Protein AF-A0A2P4P8E8-F1 (afdb_monomer_lite)

Organism: Rhizophagus irregularis (strain DAOM 181602 / DAOM 197198 / MUCL 43194) (NCBI:txid747089)

pLDDT: mean 80.58, std 9.63, range [59.69, 96.56]

Sequence (122 aa):
MPALITAIRADSISRYVGLAGIAWVDIFISCKVFFNLTYLYLIKMIGEYTCEYLHNTGKPCGRPCVRPEGCRIHWKTKSRFPCAVCGKPTGSSSGRCQSHIGSYYQNRYENRLRQRIRAIYD

Radius of gyration: 36.14 Å; chains: 1; bounding box: 77×20×108 Å

Structure (mmCIF, N/CA/C/O backbone):
data_AF-A0A2P4P8E8-F1
#
_entry.id   AF-A0A2P4P8E8-F1
#
loop_
_atom_site.group_PDB
_atom_site.id
_atom_site.type_symbol
_atom_site.label_atom_id
_atom_site.label_alt_id
_atom_site.label_comp_id
_atom_site.label_asym_id
_atom_site.label_entity_id
_atom_site.label_seq_id
_atom_site.pdbx_PDB_ins_code
_atom_site.Cartn_x
_atom_site.Cartn_y
_atom_site.Cartn_z
_atom_site.occupancy
_atom_site.B_iso_or_equiv
_atom_site.auth_seq_id
_atom_site.auth_comp_id
_atom_site.auth_asym_id
_atom_site.auth_atom_id
_atom_site.pdbx_PDB_model_num
ATOM 1 N N . MET A 1 1 ? -57.726 11.539 61.131 1.00 59.69 1 MET A N 1
ATOM 2 C CA . MET A 1 1 ? -56.531 12.338 60.774 1.00 59.69 1 MET A CA 1
ATOM 3 C C . MET A 1 1 ? -55.235 11.527 60.608 1.00 59.69 1 MET A C 1
ATOM 5 O O . MET A 1 1 ? -54.575 11.769 59.607 1.00 59.69 1 MET A O 1
ATOM 9 N N . PRO A 1 2 ? -54.854 10.547 61.462 1.00 68.50 2 PRO A N 1
ATOM 10 C CA . PRO A 1 2 ? -53.554 9.864 61.316 1.00 68.50 2 PRO A CA 1
ATOM 11 C C . PRO A 1 2 ? -53.470 8.902 60.114 1.00 68.50 2 PRO A C 1
ATOM 13 O O . PRO A 1 2 ? -52.441 8.855 59.450 1.00 68.50 2 PRO A O 1
ATOM 16 N N . ALA A 1 3 ? -54.564 8.206 59.777 1.00 69.50 3 ALA A N 1
ATOM 17 C CA . ALA A 1 3 ? -54.602 7.238 58.673 1.00 69.50 3 ALA A CA 1
ATOM 18 C C . ALA A 1 3 ? -54.442 7.864 57.270 1.00 69.50 3 ALA A C 1
ATOM 20 O O . ALA A 1 3 ? -53.934 7.227 56.353 1.00 69.50 3 ALA A O 1
ATOM 21 N N . LEU A 1 4 ? -54.856 9.126 57.097 1.00 68.94 4 LEU A N 1
ATOM 22 C CA . LEU A 1 4 ? -54.744 9.832 55.816 1.00 68.94 4 LEU A CA 1
ATOM 23 C C . LEU A 1 4 ? -53.286 10.235 55.535 1.00 68.94 4 LEU A C 1
ATOM 25 O O . LEU A 1 4 ? -5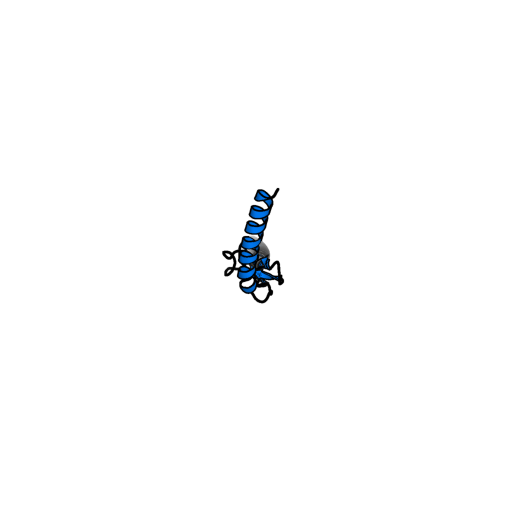2.801 10.117 54.415 1.00 68.94 4 LEU A O 1
ATOM 29 N N . ILE A 1 5 ? -52.565 10.662 56.576 1.00 65.31 5 ILE A N 1
ATOM 30 C CA . ILE A 1 5 ? -51.160 11.084 56.490 1.00 65.31 5 ILE A CA 1
ATOM 31 C C . ILE A 1 5 ? -50.247 9.879 56.230 1.00 65.31 5 ILE A C 1
ATOM 33 O O . ILE A 1 5 ? -49.314 9.977 55.432 1.00 65.31 5 ILE A O 1
ATOM 37 N N . THR A 1 6 ? -50.518 8.727 56.853 1.00 70.38 6 THR A N 1
ATOM 38 C CA . THR A 1 6 ? -49.765 7.489 56.594 1.00 70.38 6 THR A CA 1
ATOM 39 C C . THR A 1 6 ? -49.984 6.965 55.177 1.00 70.38 6 THR A C 1
ATOM 41 O O . THR A 1 6 ? -49.016 6.548 54.545 1.00 70.38 6 THR A O 1
ATOM 44 N N . ALA A 1 7 ? -51.207 7.055 54.643 1.00 66.69 7 ALA A N 1
ATOM 45 C CA . ALA A 1 7 ? -51.502 6.678 53.261 1.00 66.69 7 ALA A CA 1
ATOM 46 C C . ALA A 1 7 ? -50.779 7.580 52.241 1.00 66.69 7 ALA A C 1
ATOM 48 O O . ALA A 1 7 ? -50.127 7.072 51.333 1.00 66.69 7 ALA A O 1
ATOM 49 N N . ILE A 1 8 ? -50.793 8.906 52.436 1.00 66.00 8 ILE A N 1
ATOM 50 C CA . ILE A 1 8 ? -50.063 9.860 51.574 1.00 66.00 8 ILE A CA 1
ATOM 51 C C . ILE A 1 8 ? -48.545 9.611 51.632 1.00 66.00 8 ILE A C 1
ATOM 53 O O . ILE A 1 8 ? -47.856 9.687 50.612 1.00 66.00 8 ILE A O 1
ATOM 57 N N . ARG A 1 9 ? -48.006 9.275 52.813 1.00 66.19 9 ARG A N 1
ATOM 58 C CA . ARG A 1 9 ? -46.580 8.960 52.990 1.00 66.19 9 ARG A CA 1
ATOM 59 C C . ARG A 1 9 ? -46.187 7.650 52.301 1.00 66.19 9 ARG A C 1
ATOM 61 O O . ARG A 1 9 ? -45.123 7.601 51.692 1.00 66.19 9 ARG A O 1
ATOM 68 N N . ALA A 1 10 ? -47.032 6.622 52.358 1.00 64.50 10 ALA A N 1
ATOM 69 C CA . ALA A 1 10 ? -46.804 5.355 51.662 1.00 64.50 10 ALA A CA 1
ATOM 70 C C . ALA A 1 10 ? -46.851 5.517 50.130 1.00 64.50 10 ALA A C 1
ATOM 72 O O . ALA A 1 10 ? -45.982 4.988 49.437 1.00 64.50 10 ALA A O 1
ATOM 73 N N . ASP A 1 11 ? -47.797 6.309 49.613 1.00 65.50 11 ASP A N 1
ATOM 74 C CA . ASP A 1 11 ? -47.934 6.579 48.174 1.00 65.50 11 ASP A CA 1
ATOM 75 C C . ASP A 1 11 ? -46.754 7.414 47.637 1.00 65.50 11 ASP A C 1
ATOM 77 O O . ASP A 1 11 ? -46.200 7.132 46.575 1.00 65.50 11 ASP A O 1
ATOM 81 N N . SER A 1 12 ? -46.289 8.391 48.425 1.00 60.97 12 SER A N 1
ATOM 82 C CA . SER A 1 12 ? -45.075 9.173 48.150 1.00 60.97 12 SER A CA 1
ATOM 83 C C . SER A 1 12 ? -43.816 8.297 48.078 1.00 60.97 12 SER A C 1
ATOM 85 O O . SER A 1 12 ? -43.057 8.395 47.113 1.00 60.97 12 SER A O 1
ATOM 87 N N . ILE A 1 13 ? -43.618 7.388 49.040 1.00 65.00 13 ILE A N 1
ATOM 88 C CA . ILE A 1 13 ? -42.475 6.460 49.058 1.00 65.00 13 ILE A CA 1
ATOM 89 C C . ILE A 1 13 ? -42.538 5.497 47.868 1.00 65.00 13 ILE A C 1
ATOM 91 O O . ILE A 1 13 ? -41.524 5.289 47.205 1.00 65.00 13 ILE A O 1
ATOM 95 N N . SER A 1 14 ? -43.716 4.951 47.555 1.00 63.59 14 SER A N 1
ATOM 96 C CA . SER A 1 14 ? -43.905 4.057 46.406 1.00 63.59 14 SER A CA 1
ATOM 97 C C . SER A 1 14 ? -43.544 4.745 45.084 1.00 63.59 14 SER A C 1
ATOM 99 O O . SER A 1 14 ? -42.775 4.199 44.289 1.00 63.59 14 SER A O 1
ATOM 101 N N . ARG A 1 15 ? -43.997 5.991 44.887 1.00 61.31 15 ARG A N 1
ATOM 102 C CA . ARG A 1 15 ? -43.632 6.804 43.714 1.00 61.31 15 ARG A CA 1
ATOM 103 C C . ARG A 1 15 ? -42.137 7.122 43.668 1.00 61.31 15 ARG A C 1
ATOM 105 O O . ARG A 1 15 ? -41.547 7.045 42.595 1.00 61.31 15 ARG A O 1
ATOM 112 N N . TYR A 1 16 ? -41.510 7.433 44.804 1.00 65.19 16 TYR A N 1
ATOM 113 C CA . TYR A 1 16 ? -40.071 7.721 44.875 1.00 65.19 16 TYR A CA 1
ATOM 114 C C . TYR A 1 16 ? -39.217 6.491 44.532 1.00 65.19 16 TYR A C 1
ATOM 116 O O . TYR A 1 16 ? -38.243 6.599 43.790 1.00 65.19 16 TYR A O 1
ATOM 124 N N . VAL A 1 17 ? -39.609 5.312 45.026 1.00 62.41 17 VAL A N 1
ATOM 125 C CA . VAL A 1 17 ? -38.951 4.031 44.723 1.00 62.41 17 VAL A CA 1
ATOM 126 C C . VAL A 1 17 ? -39.138 3.654 43.249 1.00 62.41 17 VAL A C 1
ATOM 128 O O . VAL A 1 17 ? -38.181 3.219 42.610 1.00 62.41 17 VAL A O 1
ATOM 131 N N . GLY A 1 18 ? -40.325 3.883 42.678 1.00 69.81 18 GLY A N 1
ATOM 132 C CA . GLY A 1 18 ? -40.586 3.672 41.251 1.00 69.81 18 GLY A CA 1
ATOM 133 C C . GLY A 1 18 ? -39.758 4.590 40.344 1.00 69.81 18 GLY A C 1
ATOM 134 O O . GLY A 1 18 ? -39.124 4.115 39.405 1.00 69.81 18 GLY A O 1
ATOM 135 N N . LEU A 1 19 ? -39.700 5.889 40.656 1.00 68.06 19 LEU A N 1
ATOM 136 C CA . LEU A 1 19 ? -38.903 6.871 39.908 1.00 68.06 19 LEU A CA 1
ATOM 137 C C . LEU A 1 19 ? -37.398 6.601 40.015 1.00 68.06 19 LEU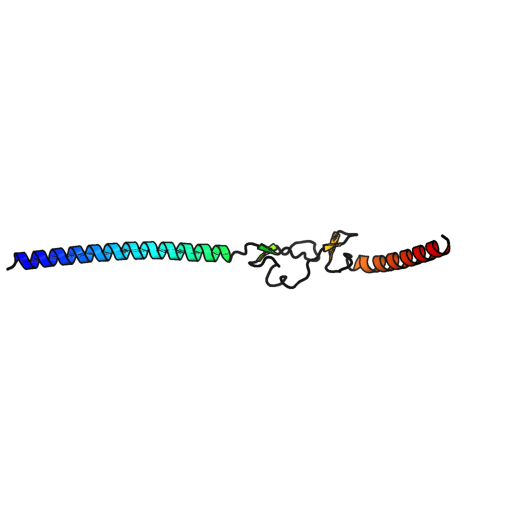 A C 1
ATOM 139 O O . LEU A 1 19 ? -36.689 6.691 39.014 1.00 68.06 19 LEU A O 1
ATOM 143 N N . ALA A 1 20 ? -36.914 6.222 41.201 1.00 71.06 20 ALA A N 1
ATOM 144 C CA . ALA A 1 20 ? -35.531 5.797 41.381 1.00 71.06 20 ALA A CA 1
ATOM 145 C C . ALA A 1 20 ? -35.230 4.545 40.542 1.00 71.06 20 ALA A C 1
ATOM 147 O O . ALA A 1 20 ? -34.225 4.518 39.840 1.00 71.06 20 ALA A O 1
ATOM 148 N N . GLY A 1 21 ? -36.114 3.542 40.547 1.00 72.56 21 GLY A N 1
ATOM 149 C CA . GLY A 1 21 ? -35.966 2.334 39.731 1.00 72.56 21 GLY A CA 1
ATOM 150 C C . GLY A 1 21 ? -35.872 2.623 38.229 1.00 72.56 21 GLY A C 1
ATOM 151 O O . GLY A 1 21 ? -34.975 2.105 37.570 1.00 72.56 21 GLY A O 1
ATOM 152 N N . ILE A 1 22 ? -36.738 3.493 37.699 1.00 76.25 22 ILE A N 1
ATOM 153 C CA . ILE A 1 22 ? -36.705 3.919 36.287 1.00 76.25 22 ILE A CA 1
ATOM 154 C C . ILE A 1 22 ? -35.378 4.620 35.970 1.00 76.25 22 ILE A C 1
ATOM 156 O O . ILE A 1 22 ? -34.686 4.222 35.036 1.00 76.25 22 ILE A O 1
ATOM 160 N N . ALA A 1 23 ? -34.957 5.570 36.812 1.00 77.06 23 ALA A N 1
ATOM 161 C CA . ALA A 1 23 ? -33.684 6.265 36.637 1.00 77.06 23 ALA A CA 1
ATOM 162 C C . ALA A 1 23 ? -32.478 5.304 36.651 1.00 77.06 23 ALA A C 1
ATOM 164 O O . ALA A 1 23 ? -31.547 5.470 35.866 1.00 77.06 23 ALA A O 1
ATOM 165 N N . TRP A 1 24 ? -32.494 4.269 37.497 1.00 75.88 24 TRP A N 1
ATOM 166 C CA . TRP A 1 24 ? -31.454 3.233 37.522 1.00 75.88 24 TRP A CA 1
ATOM 167 C C . TRP A 1 24 ? -31.396 2.420 36.222 1.00 75.88 24 TRP A C 1
ATOM 169 O O . TRP A 1 24 ? -30.304 2.143 35.718 1.00 75.88 24 TRP A O 1
ATOM 179 N N . VAL A 1 25 ? -32.551 2.057 35.658 1.00 76.38 25 VAL A N 1
ATOM 180 C CA . VAL A 1 25 ? -32.635 1.336 34.377 1.00 76.38 25 VAL A CA 1
ATOM 181 C C . VAL A 1 25 ? -32.168 2.227 33.222 1.00 76.38 25 VAL A C 1
ATOM 183 O O . VAL A 1 25 ? -31.374 1.778 32.392 1.00 76.38 25 VAL A O 1
ATOM 186 N N . ASP A 1 26 ? -32.561 3.499 33.210 1.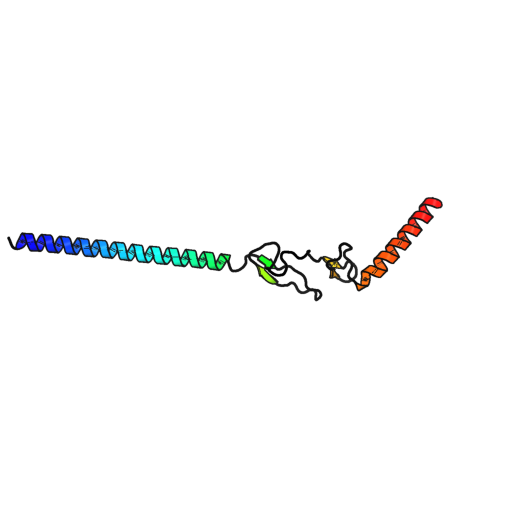00 76.31 26 ASP A N 1
ATOM 187 C CA . ASP A 1 26 ? -32.144 4.472 32.195 1.00 76.31 26 ASP A CA 1
ATOM 188 C C . ASP A 1 26 ? -30.634 4.740 32.232 1.00 76.31 26 ASP A C 1
ATOM 190 O O . ASP A 1 26 ? -29.983 4.786 31.183 1.00 76.31 26 ASP A O 1
ATOM 194 N N . ILE A 1 27 ? -30.042 4.852 33.428 1.00 81.12 27 ILE A N 1
ATOM 195 C CA . ILE A 1 27 ? -28.587 4.972 33.607 1.00 81.12 27 ILE A CA 1
ATOM 196 C C . ILE A 1 27 ? -27.884 3.726 33.059 1.00 81.12 27 ILE A C 1
ATOM 198 O O . ILE A 1 27 ? -26.891 3.845 32.339 1.00 81.12 27 ILE A O 1
ATOM 202 N N . PHE A 1 28 ? -28.401 2.531 33.354 1.00 80.00 28 PHE A N 1
ATOM 203 C CA . PHE A 1 28 ? -27.815 1.278 32.879 1.00 80.00 28 PHE A CA 1
ATOM 204 C C . PHE A 1 28 ? -27.861 1.158 31.348 1.00 80.00 28 PHE A C 1
ATOM 206 O O . PHE A 1 28 ? -26.854 0.806 30.722 1.00 80.00 28 PHE A O 1
ATOM 213 N N . ILE A 1 29 ? -28.997 1.501 30.734 1.00 81.81 29 ILE A N 1
ATOM 214 C CA . ILE A 1 29 ? -29.162 1.530 29.274 1.00 81.81 29 ILE A CA 1
ATOM 215 C C . ILE A 1 29 ? -28.213 2.562 28.658 1.00 81.81 29 ILE A C 1
ATOM 217 O O . ILE A 1 29 ? -27.476 2.235 27.726 1.00 81.81 29 ILE A O 1
ATOM 221 N N . SER A 1 30 ? -28.165 3.772 29.216 1.00 78.12 30 SER A N 1
ATOM 222 C CA . SER A 1 30 ? -27.296 4.853 28.740 1.00 78.12 30 SER A CA 1
ATOM 223 C C . SER A 1 30 ? -25.818 4.462 28.792 1.00 78.12 30 SER A C 1
ATOM 225 O O . SER A 1 30 ? -25.093 4.653 27.815 1.00 78.12 30 SER A O 1
ATOM 227 N N . CYS A 1 31 ? -25.376 3.829 29.883 1.00 82.44 31 CYS A N 1
ATOM 228 C CA . CYS A 1 31 ? -24.021 3.294 30.007 1.00 82.44 31 CYS A CA 1
ATOM 229 C C . CYS A 1 31 ? -23.733 2.237 28.936 1.00 82.44 31 CYS A C 1
ATOM 231 O O . CYS A 1 31 ? -22.712 2.320 28.254 1.00 82.44 31 CYS A O 1
ATOM 233 N N . LYS A 1 32 ? -24.634 1.266 28.730 1.00 82.44 32 LYS A N 1
ATOM 234 C CA . LYS A 1 32 ? -24.443 0.237 27.695 1.00 82.44 32 LYS A CA 1
ATOM 235 C C . LYS A 1 32 ? -24.368 0.827 26.289 1.00 82.44 32 LYS A C 1
ATOM 237 O O . LYS A 1 32 ? -23.564 0.359 25.481 1.00 82.44 32 LYS A O 1
ATOM 242 N N . VAL A 1 33 ? -25.187 1.830 25.988 1.00 80.94 33 VAL A N 1
ATOM 243 C CA . VAL A 1 33 ? -25.170 2.526 24.695 1.00 80.94 33 VAL A CA 1
ATOM 244 C C . VAL A 1 33 ? -23.854 3.283 24.517 1.00 80.94 33 VAL A C 1
ATOM 246 O O . VAL A 1 33 ? -23.211 3.137 23.480 1.00 80.94 33 VAL A O 1
ATOM 249 N N . PHE A 1 34 ? -23.394 4.008 25.540 1.00 80.38 34 PHE A N 1
ATOM 250 C CA . PHE A 1 34 ? -22.129 4.745 25.500 1.00 80.38 34 PHE A CA 1
ATOM 251 C C . PHE A 1 34 ? -20.909 3.822 25.351 1.00 80.38 34 PHE A C 1
ATOM 253 O O . PHE A 1 34 ? -20.039 4.077 24.517 1.00 80.38 34 PHE A O 1
ATOM 260 N N . PHE A 1 35 ? -20.860 2.713 26.094 1.00 78.50 35 PHE A N 1
ATOM 261 C CA . PHE A 1 35 ? -19.815 1.694 25.947 1.00 78.50 35 PHE A CA 1
ATOM 262 C C . PHE A 1 35 ? -19.816 1.061 24.549 1.00 78.50 35 PHE A C 1
ATOM 264 O O . PHE A 1 35 ? -18.753 0.892 23.962 1.00 78.50 35 PHE A O 1
ATOM 271 N N . ASN A 1 36 ? -20.982 0.764 23.969 1.00 77.88 36 ASN A N 1
ATOM 272 C CA . ASN A 1 36 ? -21.046 0.233 22.602 1.00 77.88 36 ASN A CA 1
ATOM 273 C C . ASN A 1 36 ? -20.615 1.266 21.553 1.00 77.88 36 ASN A C 1
ATOM 275 O O . ASN A 1 36 ? -19.869 0.926 20.640 1.00 77.88 36 ASN A O 1
ATOM 279 N N . LEU A 1 37 ? -21.034 2.527 21.686 1.00 79.38 37 LEU A N 1
ATOM 280 C CA . LEU A 1 37 ? -20.629 3.611 20.783 1.00 79.38 37 LEU A CA 1
ATOM 281 C C . LEU A 1 37 ? -19.123 3.866 20.840 1.00 79.38 37 LEU A C 1
ATOM 283 O O . LEU A 1 37 ? -18.477 3.970 19.799 1.00 79.38 37 LEU A O 1
ATOM 287 N N . THR A 1 38 ? -18.552 3.928 22.042 1.00 78.56 38 THR A N 1
ATOM 288 C CA . THR A 1 38 ? -17.102 4.089 22.224 1.00 78.56 38 THR A CA 1
ATOM 289 C C . THR A 1 38 ? -16.334 2.880 21.701 1.00 78.56 38 THR A C 1
ATOM 291 O O . THR A 1 38 ? -15.329 3.059 21.018 1.00 78.56 38 THR A O 1
ATOM 294 N N . TYR A 1 39 ? -16.827 1.661 21.922 1.00 76.69 39 TYR A N 1
ATOM 295 C CA . TYR A 1 39 ? -16.226 0.437 21.390 1.00 76.69 39 TYR A CA 1
ATOM 296 C C . TYR A 1 39 ? -16.262 0.382 19.854 1.00 76.69 39 TYR A C 1
ATOM 298 O O . TYR A 1 39 ? -15.240 0.114 19.223 1.00 76.69 39 TYR A O 1
ATOM 306 N N . LEU A 1 40 ? -17.393 0.729 19.234 1.00 73.25 40 LEU A N 1
ATOM 307 C CA . LEU A 1 40 ? -17.517 0.846 17.776 1.00 73.25 40 LEU A CA 1
ATOM 308 C C . LEU A 1 40 ? -16.598 1.936 17.207 1.00 73.25 40 LEU A C 1
ATOM 310 O O . LEU A 1 40 ? -15.980 1.745 16.160 1.00 73.25 40 LEU A O 1
ATOM 314 N N . TYR A 1 41 ? -16.466 3.065 17.904 1.00 71.50 41 TYR A N 1
ATOM 315 C CA . TYR A 1 41 ? -15.566 4.143 17.498 1.00 71.50 41 TYR A CA 1
ATOM 316 C C . TYR A 1 41 ? -14.090 3.736 17.607 1.00 71.50 41 TYR A C 1
ATOM 318 O O . TYR A 1 41 ? -13.297 4.047 16.719 1.00 71.50 41 TYR A O 1
ATOM 326 N N . LEU A 1 42 ? -13.721 2.991 18.653 1.00 69.19 42 LEU A N 1
ATOM 327 C CA . LEU A 1 42 ? -12.383 2.420 18.804 1.00 69.19 42 LEU A CA 1
ATOM 328 C C . LEU A 1 42 ? -12.077 1.406 17.698 1.00 69.19 42 LEU A C 1
ATOM 330 O O . LEU A 1 42 ? -10.999 1.484 17.117 1.00 69.19 42 LEU A O 1
ATOM 334 N N . ILE A 1 43 ? -13.019 0.525 17.341 1.00 67.12 43 ILE A N 1
ATOM 335 C CA . ILE A 1 43 ? -12.851 -0.417 16.221 1.00 67.12 43 ILE A CA 1
ATOM 336 C C . ILE A 1 43 ? -12.635 0.328 14.902 1.00 67.12 43 ILE A C 1
ATOM 338 O O . ILE A 1 43 ? -11.726 -0.014 14.156 1.00 67.12 43 ILE A O 1
ATOM 342 N N . LYS A 1 44 ?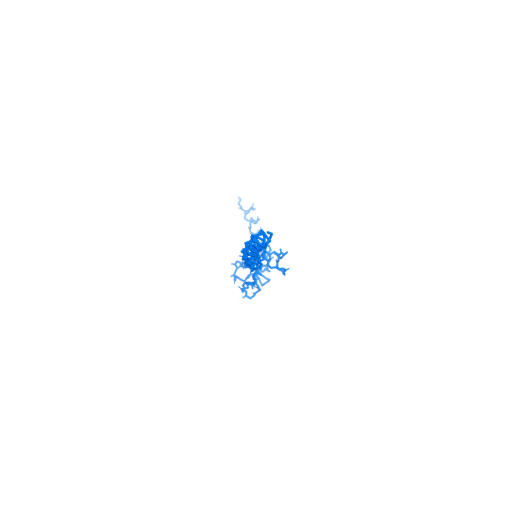 -13.394 1.395 14.639 1.00 64.31 44 LYS A N 1
ATOM 343 C CA . LYS A 1 44 ? -13.223 2.218 13.431 1.00 64.31 44 LYS A CA 1
ATOM 344 C C . LYS A 1 44 ? -11.857 2.922 13.361 1.00 64.31 44 LYS A C 1
ATOM 346 O O . LYS A 1 44 ? -11.342 3.194 12.279 1.00 64.31 44 LYS A O 1
ATOM 351 N N . MET A 1 45 ? -11.263 3.238 14.512 1.00 64.06 45 MET A N 1
ATOM 352 C CA . MET A 1 45 ? -9.928 3.842 14.599 1.00 64.06 45 MET A CA 1
ATOM 353 C C . MET A 1 45 ? -8.791 2.823 14.429 1.00 64.06 45 MET A C 1
ATOM 355 O O . MET A 1 45 ? -7.666 3.211 14.096 1.00 64.06 45 MET A O 1
ATOM 359 N N . ILE A 1 46 ? -9.063 1.530 14.618 1.00 67.25 46 ILE A N 1
ATOM 360 C CA . ILE A 1 46 ? -8.152 0.442 14.255 1.00 67.25 46 ILE A CA 1
ATOM 361 C C . ILE A 1 46 ? -8.231 0.329 12.733 1.00 67.25 46 ILE A C 1
ATOM 363 O O . ILE A 1 46 ? -9.145 -0.278 12.195 1.00 67.25 46 ILE A O 1
ATOM 367 N N . GLY A 1 47 ? -7.318 1.027 12.052 1.00 66.62 47 GLY A N 1
ATOM 368 C CA . GLY A 1 47 ? -7.368 1.266 10.610 1.00 66.62 47 GLY A CA 1
ATOM 369 C C . GLY A 1 47 ? -7.833 0.062 9.790 1.00 66.62 47 GLY A C 1
ATOM 370 O O . GLY A 1 47 ? -7.155 -0.960 9.763 1.00 66.62 47 GLY A O 1
ATOM 371 N N . GLU A 1 48 ? -8.971 0.230 9.112 1.00 76.62 48 GLU A N 1
ATOM 372 C CA . GLU A 1 48 ? -9.601 -0.766 8.230 1.00 76.62 48 GLU A CA 1
ATOM 373 C C . GLU A 1 48 ? -8.675 -1.213 7.088 1.00 76.62 48 GLU A C 1
ATOM 375 O O . GLU A 1 48 ? -8.820 -2.306 6.547 1.00 76.62 48 GLU A O 1
ATOM 380 N N . TYR A 1 49 ? -7.702 -0.373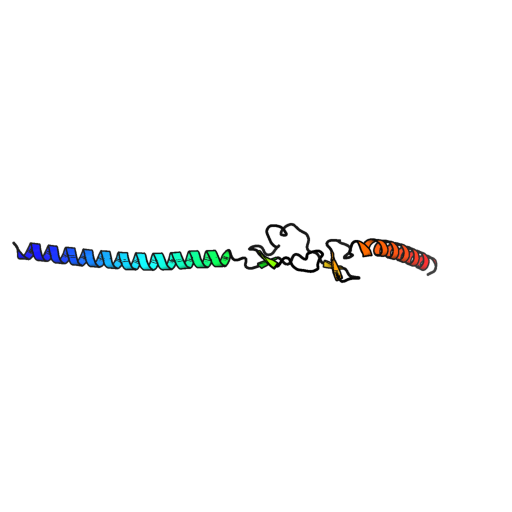 6.734 1.00 81.75 49 TYR A N 1
ATOM 381 C CA . TYR A 1 49 ? -6.766 -0.606 5.648 1.00 81.75 49 TYR A CA 1
ATOM 382 C C . TYR A 1 49 ? -5.370 -0.883 6.194 1.00 81.75 49 TYR A C 1
ATOM 384 O O . TYR A 1 49 ? -4.959 -0.367 7.232 1.00 81.75 49 TYR A O 1
ATOM 392 N N . THR A 1 50 ? -4.586 -1.655 5.453 1.00 85.38 50 THR A N 1
ATOM 393 C CA . THR A 1 50 ? -3.154 -1.821 5.713 1.00 85.38 50 THR A CA 1
ATOM 394 C C . THR A 1 50 ? -2.353 -1.090 4.652 1.00 85.38 50 THR A C 1
ATOM 396 O O . THR A 1 50 ? -2.655 -1.172 3.467 1.00 85.38 50 THR A O 1
ATOM 399 N N . CYS A 1 51 ? -1.296 -0.389 5.050 1.00 87.19 51 CYS A N 1
ATOM 400 C CA . CYS A 1 51 ? -0.473 0.357 4.110 1.00 87.19 51 CYS A CA 1
ATOM 401 C C . CYS A 1 51 ? 0.327 -0.577 3.184 1.00 87.19 51 CYS A C 1
ATOM 403 O O . CYS A 1 51 ? 1.308 -1.196 3.605 1.00 87.19 51 CYS A O 1
ATOM 405 N N . GLU A 1 52 ? -0.039 -0.583 1.901 1.00 84.88 52 GLU 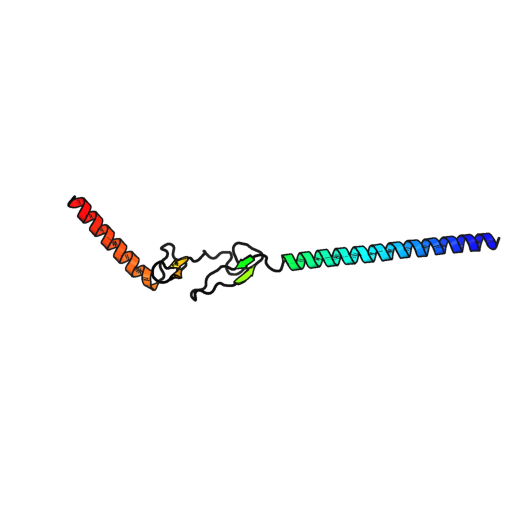A N 1
ATOM 406 C CA . GLU A 1 52 ? 0.566 -1.409 0.841 1.00 84.88 52 GLU A CA 1
ATOM 407 C C . GLU A 1 52 ? 1.896 -0.865 0.291 1.00 84.88 52 GLU A C 1
ATOM 409 O O . GLU A 1 52 ? 2.483 -1.416 -0.639 1.00 84.88 52 GLU A O 1
ATOM 414 N N . TYR A 1 53 ? 2.406 0.234 0.847 1.00 85.44 53 TYR A N 1
ATOM 415 C CA . TYR A 1 53 ? 3.633 0.847 0.352 1.00 85.44 53 TYR A CA 1
ATOM 416 C C . TYR A 1 53 ? 4.829 -0.115 0.433 1.00 85.44 53 TYR A C 1
ATOM 418 O O . TYR A 1 53 ? 5.186 -0.586 1.513 1.00 85.44 53 TYR A O 1
ATOM 426 N N . LEU A 1 54 ? 5.481 -0.360 -0.707 1.00 84.94 54 LEU A N 1
ATOM 427 C CA . LEU A 1 54 ? 6.633 -1.256 -0.839 1.00 84.94 54 LEU A CA 1
ATOM 428 C C . LEU A 1 54 ? 7.965 -0.537 -0.579 1.00 84.94 54 LEU A C 1
ATOM 430 O O . LEU A 1 54 ? 8.394 0.349 -1.330 1.00 84.94 54 LEU A O 1
ATOM 434 N N . HIS A 1 55 ? 8.687 -0.969 0.452 1.00 81.19 55 HIS A N 1
ATOM 435 C CA . HIS A 1 55 ? 10.053 -0.509 0.702 1.00 81.19 55 HIS A CA 1
ATOM 436 C C . HIS A 1 55 ? 11.032 -1.052 -0.351 1.00 81.19 55 HIS A C 1
ATOM 438 O O . HIS A 1 55 ? 10.754 -2.041 -1.020 1.00 81.19 55 HIS A O 1
ATOM 444 N N . ASN A 1 56 ? 12.222 -0.446 -0.479 1.00 72.56 56 ASN A N 1
ATOM 445 C CA . ASN A 1 56 ? 13.270 -0.925 -1.405 1.00 72.56 56 ASN A CA 1
ATOM 446 C C . ASN A 1 56 ? 13.689 -2.382 -1.134 1.00 72.56 56 ASN A C 1
ATOM 448 O O . ASN A 1 56 ? 14.214 -3.054 -2.015 1.00 72.56 56 ASN A O 1
ATOM 452 N N . THR A 1 57 ? 13.446 -2.860 0.086 1.00 75.94 57 THR A N 1
ATOM 453 C CA . THR A 1 57 ? 13.673 -4.237 0.527 1.00 75.94 57 THR A CA 1
ATOM 454 C C . THR A 1 57 ? 12.627 -5.227 0.005 1.00 75.94 57 THR A C 1
ATOM 456 O O . THR A 1 57 ? 12.773 -6.419 0.246 1.00 75.94 57 THR A O 1
ATOM 459 N N . GLY A 1 58 ? 11.565 -4.768 -0.668 1.00 76.88 58 GLY A N 1
ATOM 460 C CA . GLY A 1 58 ? 10.454 -5.617 -1.112 1.00 76.88 58 GLY A CA 1
ATOM 461 C C . GLY A 1 58 ? 9.409 -5.897 -0.032 1.00 76.88 58 GLY A C 1
ATOM 462 O O . GLY A 1 58 ? 8.383 -6.497 -0.326 1.00 76.88 58 GLY A O 1
ATOM 463 N N . LYS A 1 59 ? 9.632 -5.448 1.209 1.00 83.88 59 LYS A N 1
ATOM 464 C CA . LYS A 1 59 ? 8.661 -5.620 2.293 1.00 83.88 59 LYS A CA 1
ATOM 465 C C . LYS A 1 59 ? 7.590 -4.521 2.231 1.00 83.88 59 LYS A C 1
ATOM 467 O O . LYS A 1 59 ? 7.959 -3.348 2.084 1.00 83.88 59 LYS A O 1
ATOM 472 N N . PRO A 1 60 ? 6.296 -4.863 2.353 1.00 85.00 60 PRO A N 1
ATOM 473 C CA . PRO A 1 60 ? 5.246 -3.866 2.510 1.00 85.00 60 PRO A CA 1
ATOM 474 C C . PRO A 1 60 ? 5.372 -3.173 3.873 1.00 85.00 60 PRO A C 1
ATOM 476 O O . PRO A 1 60 ? 5.900 -3.740 4.830 1.00 85.00 60 PRO A O 1
ATOM 479 N N . CYS A 1 61 ? 4.892 -1.935 3.964 1.00 87.69 61 CYS A N 1
ATOM 480 C CA . CYS A 1 61 ? 4.888 -1.172 5.209 1.00 87.69 61 CYS A CA 1
ATOM 481 C C . CYS A 1 61 ? 3.989 -1.826 6.269 1.00 87.69 61 CYS A C 1
ATOM 483 O O . CYS A 1 61 ? 4.364 -1.869 7.439 1.00 87.69 61 CYS A O 1
ATOM 485 N N . GLY A 1 62 ? 2.807 -2.308 5.868 1.00 85.94 62 GLY A N 1
ATOM 486 C CA . GLY A 1 62 ? 1.914 -3.116 6.705 1.00 85.94 62 GLY A CA 1
ATOM 487 C C . GLY A 1 62 ? 1.292 -2.385 7.899 1.00 85.94 62 GLY A C 1
ATOM 488 O O . GLY A 1 62 ? 0.621 -3.004 8.715 1.00 85.94 62 GLY A O 1
ATOM 489 N N . ARG A 1 63 ? 1.503 -1.070 8.034 1.00 86.62 63 ARG A N 1
ATOM 490 C CA . ARG A 1 63 ? 0.917 -0.286 9.128 1.00 86.62 63 ARG A CA 1
ATOM 491 C C . ARG A 1 63 ? -0.592 -0.142 8.926 1.00 86.62 63 ARG A C 1
ATOM 493 O O . ARG A 1 63 ? -0.980 0.208 7.808 1.00 86.62 63 ARG A O 1
ATOM 500 N N . PRO A 1 64 ? -1.413 -0.319 9.975 1.00 84.38 64 PRO A N 1
ATOM 501 C CA . PRO A 1 64 ? -2.837 -0.037 9.885 1.00 84.38 64 PRO A CA 1
ATOM 502 C C . PRO A 1 64 ? -3.049 1.448 9.579 1.00 84.38 64 PRO A C 1
ATOM 504 O O . PRO A 1 64 ? -2.344 2.328 10.091 1.00 84.38 64 PRO A O 1
ATOM 507 N N . CYS A 1 65 ? -3.998 1.731 8.702 1.00 82.81 65 CYS A N 1
ATOM 508 C CA . CYS A 1 65 ? -4.360 3.062 8.265 1.00 82.81 65 CYS A CA 1
ATOM 509 C C . CYS A 1 65 ? -5.874 3.176 8.088 1.00 82.81 65 CYS A C 1
ATOM 511 O O . CYS A 1 65 ? -6.553 2.261 7.649 1.00 82.81 65 CYS A O 1
ATOM 513 N N . VAL A 1 66 ? -6.407 4.343 8.439 1.00 84.31 66 VAL A N 1
ATOM 514 C CA . VAL A 1 66 ? -7.835 4.671 8.265 1.00 84.31 66 VAL A CA 1
ATOM 515 C C . VAL A 1 66 ? -8.143 5.035 6.806 1.00 84.31 66 VAL A C 1
ATOM 517 O O . VAL A 1 66 ? -9.289 5.136 6.395 1.00 84.31 66 VAL A O 1
ATOM 520 N N . ARG A 1 67 ? -7.094 5.269 6.015 1.00 80.75 67 ARG A N 1
ATOM 521 C CA . ARG A 1 67 ? -7.163 5.753 4.644 1.00 80.75 67 ARG A CA 1
ATOM 522 C C . ARG A 1 67 ? -6.805 4.645 3.658 1.00 80.75 67 ARG A C 1
ATOM 524 O O . ARG A 1 67 ? -5.802 3.966 3.903 1.00 80.75 67 ARG A O 1
ATOM 531 N N . PRO A 1 68 ? -7.536 4.519 2.539 1.00 82.12 68 PRO A N 1
ATOM 532 C CA . PRO A 1 68 ? -7.220 3.538 1.508 1.00 82.12 68 PRO A CA 1
ATOM 533 C C . PRO A 1 68 ? -5.925 3.877 0.755 1.00 82.12 68 PRO A C 1
ATOM 535 O O . PRO A 1 68 ? -5.253 2.977 0.266 1.00 82.12 68 PRO A O 1
ATOM 538 N N . GLU A 1 69 ? -5.510 5.149 0.693 1.00 83.44 69 GLU A N 1
ATOM 539 C CA . GLU A 1 69 ? -4.293 5.553 -0.031 1.00 83.44 69 GLU A CA 1
ATOM 540 C C . GLU A 1 69 ? -2.996 5.166 0.702 1.00 83.44 69 GLU A C 1
ATOM 542 O O . GLU A 1 69 ? -1.909 5.187 0.123 1.00 83.44 69 GLU A O 1
ATOM 547 N N . GLY A 1 70 ? -3.086 4.839 1.994 1.00 85.75 70 GLY A N 1
ATOM 548 C CA . GLY A 1 70 ? -1.962 4.393 2.811 1.00 85.75 70 GLY A CA 1
ATOM 549 C C . GLY A 1 70 ? -1.809 5.152 4.128 1.00 85.75 70 GLY A C 1
ATOM 550 O O . GLY A 1 70 ? -2.614 5.998 4.520 1.00 85.75 70 GLY A O 1
ATOM 551 N N . CYS A 1 71 ? -0.739 4.834 4.861 1.00 88.62 71 CYS A N 1
ATOM 552 C CA . CYS A 1 71 ? -0.502 5.419 6.179 1.00 88.62 71 CYS A CA 1
ATOM 553 C C . CYS A 1 71 ? -0.133 6.909 6.100 1.00 88.62 71 CYS A C 1
ATOM 555 O O . CYS A 1 71 ? 0.258 7.421 5.053 1.00 88.62 71 CYS A O 1
ATOM 557 N N . ARG A 1 72 ? -0.159 7.605 7.244 1.00 84.44 72 ARG A N 1
ATOM 558 C CA . ARG A 1 72 ? 0.185 9.039 7.362 1.00 84.44 72 ARG A CA 1
ATOM 559 C C . ARG A 1 72 ? 1.526 9.428 6.716 1.00 84.44 72 ARG A C 1
ATOM 561 O O . ARG A 1 72 ? 1.698 10.579 6.332 1.00 84.44 72 ARG A O 1
ATOM 568 N N . ILE A 1 73 ? 2.465 8.490 6.600 1.00 86.69 73 ILE A N 1
ATOM 569 C CA . ILE A 1 73 ? 3.771 8.714 5.964 1.00 86.69 73 ILE A CA 1
ATOM 570 C C . ILE A 1 73 ? 3.686 8.534 4.441 1.00 86.69 73 ILE A C 1
ATOM 572 O O . ILE A 1 73 ? 4.302 9.294 3.703 1.00 86.69 73 ILE A O 1
ATOM 576 N N . HIS A 1 74 ? 2.905 7.561 3.967 1.00 88.38 74 HIS A N 1
ATOM 577 C CA . HIS A 1 74 ? 2.912 7.121 2.568 1.00 88.38 74 HIS A CA 1
ATOM 578 C C . HIS A 1 74 ? 1.690 7.557 1.748 1.00 88.38 74 HIS A C 1
ATOM 580 O O . HIS A 1 74 ? 1.703 7.388 0.538 1.00 88.38 74 HIS A O 1
ATOM 586 N N . TRP A 1 75 ? 0.675 8.176 2.356 1.00 86.69 75 TRP A N 1
ATOM 587 C CA . TRP A 1 75 ? -0.568 8.594 1.682 1.00 86.69 75 TRP A CA 1
ATOM 588 C C . TRP A 1 75 ? -0.382 9.553 0.494 1.00 86.69 75 TRP A C 1
ATOM 590 O O . TRP A 1 75 ? -1.259 9.663 -0.352 1.00 86.69 75 TRP A O 1
ATOM 600 N N . LYS A 1 76 ? 0.744 10.275 0.431 1.00 84.69 76 LYS A N 1
ATOM 601 C CA . LYS A 1 76 ? 1.110 11.157 -0.695 1.00 84.69 76 LYS A CA 1
ATOM 602 C C . LYS A 1 76 ? 2.182 10.561 -1.607 1.00 84.69 76 LYS A C 1
ATOM 604 O O . LYS A 1 76 ? 2.602 11.204 -2.567 1.00 84.69 76 LYS A O 1
ATOM 609 N N . THR A 1 77 ? 2.700 9.381 -1.284 1.00 82.19 77 THR A N 1
ATOM 610 C CA . THR A 1 77 ? 3.781 8.766 -2.050 1.00 82.19 77 THR A CA 1
ATOM 611 C C . THR A 1 77 ? 3.200 7.990 -3.227 1.00 82.19 77 THR A C 1
ATOM 613 O O . THR A 1 77 ? 2.225 7.265 -3.075 1.00 82.19 77 THR A O 1
ATOM 616 N N . LYS A 1 78 ? 3.813 8.117 -4.411 1.00 74.06 78 LYS A N 1
ATOM 617 C CA . LYS A 1 78 ? 3.445 7.281 -5.562 1.00 74.06 78 LYS A CA 1
ATOM 618 C C . LYS A 1 78 ? 3.618 5.801 -5.219 1.00 74.06 78 LYS A C 1
ATOM 620 O O . LYS A 1 78 ? 4.626 5.419 -4.615 1.00 74.06 78 LYS A O 1
ATOM 625 N N . SER A 1 79 ? 2.659 4.985 -5.656 1.00 71.69 79 SER A N 1
ATOM 626 C CA . SER A 1 79 ? 2.771 3.531 -5.597 1.00 71.69 79 SER A CA 1
ATOM 627 C C . SER A 1 79 ? 4.016 3.071 -6.357 1.00 71.69 79 SER A C 1
ATOM 629 O O . SER A 1 79 ? 4.461 3.690 -7.329 1.00 71.69 79 SER A O 1
ATOM 631 N N . ARG A 1 80 ? 4.640 2.012 -5.845 1.00 80.12 80 ARG A N 1
ATOM 632 C CA . ARG A 1 80 ? 5.860 1.439 -6.411 1.00 80.12 80 ARG A CA 1
ATOM 633 C C . ARG A 1 80 ? 5.510 0.130 -7.087 1.00 80.12 80 ARG A C 1
ATOM 635 O O . ARG A 1 80 ? 4.814 -0.692 -6.503 1.00 80.12 80 ARG A O 1
ATOM 642 N N . PHE A 1 81 ? 6.048 -0.067 -8.280 1.00 79.94 81 PHE A N 1
ATOM 643 C CA . PHE A 1 81 ? 5.824 -1.263 -9.084 1.00 79.94 81 PHE A CA 1
ATOM 644 C C . PHE A 1 81 ? 7.107 -2.096 -9.145 1.00 79.94 81 PHE A C 1
ATOM 646 O O . PHE A 1 81 ? 8.203 -1.526 -9.111 1.00 79.94 81 PHE A O 1
ATOM 653 N N . PRO A 1 82 ? 7.022 -3.433 -9.215 1.00 83.50 82 PRO A N 1
ATOM 654 C CA . PRO A 1 82 ? 8.204 -4.274 -9.353 1.00 83.50 82 PRO A CA 1
ATOM 655 C C . PRO A 1 82 ? 8.946 -3.967 -10.660 1.00 83.50 82 PRO A C 1
ATOM 657 O O . PRO A 1 82 ? 8.344 -3.723 -11.705 1.00 83.50 82 PRO A O 1
ATOM 660 N N . CYS A 1 83 ? 10.278 -3.968 -10.611 1.00 88.00 83 CYS A N 1
ATOM 661 C CA . CYS A 1 83 ? 11.102 -3.760 -11.791 1.00 88.00 83 CYS A CA 1
ATOM 662 C C . CYS A 1 83 ? 10.936 -4.923 -12.774 1.00 88.00 83 CYS A C 1
ATOM 664 O O . CYS A 1 83 ? 11.108 -6.075 -12.390 1.00 88.00 83 CYS A O 1
ATOM 666 N N . ALA A 1 84 ? 10.740 -4.620 -14.058 1.00 86.81 84 ALA A N 1
ATOM 667 C CA . ALA A 1 84 ? 10.548 -5.646 -15.089 1.00 86.81 84 ALA A CA 1
ATOM 668 C C . ALA A 1 84 ? 11.733 -6.620 -15.279 1.00 86.81 84 ALA A C 1
ATOM 670 O O . ALA A 1 84 ? 11.554 -7.675 -15.869 1.00 86.81 84 ALA A O 1
ATOM 671 N N . VAL A 1 85 ? 12.943 -6.266 -14.826 1.00 87.31 85 VAL A N 1
ATOM 672 C CA . VAL A 1 85 ? 14.149 -7.101 -14.999 1.00 87.31 85 VAL A CA 1
ATOM 673 C C . VAL A 1 85 ? 14.464 -7.916 -13.746 1.00 87.31 85 VAL A C 1
ATOM 675 O O . VAL A 1 85 ? 14.825 -9.079 -13.844 1.00 87.31 85 VAL A O 1
ATOM 678 N N . CYS A 1 86 ? 14.348 -7.316 -12.559 1.00 88.62 86 CYS A N 1
ATOM 679 C CA . CYS A 1 86 ? 14.797 -7.937 -11.306 1.00 88.62 86 CYS A CA 1
ATOM 680 C C . CYS A 1 86 ? 13.738 -7.995 -10.203 1.00 88.62 86 CYS A C 1
ATOM 682 O O . CYS A 1 86 ? 14.063 -8.337 -9.070 1.00 88.62 86 CYS A O 1
ATOM 684 N N . GLY A 1 87 ? 12.505 -7.569 -10.474 1.00 85.06 87 GLY A N 1
ATOM 685 C CA . GLY A 1 87 ? 11.402 -7.582 -9.511 1.00 85.06 87 GLY A CA 1
ATOM 686 C C . GLY A 1 87 ? 11.498 -6.551 -8.381 1.00 85.06 87 GLY A C 1
ATOM 687 O O . GLY A 1 87 ? 10.529 -6.363 -7.653 1.00 85.06 87 GLY A O 1
ATOM 688 N N . LYS A 1 88 ? 12.619 -5.828 -8.230 1.00 85.62 88 LYS A N 1
ATOM 689 C CA . LYS A 1 88 ? 12.787 -4.838 -7.149 1.00 85.62 88 LYS A CA 1
ATOM 690 C C . LYS A 1 88 ? 11.749 -3.710 -7.257 1.00 85.62 88 LYS A C 1
ATOM 692 O O . LYS A 1 88 ? 11.633 -3.118 -8.335 1.00 85.62 88 LYS A O 1
ATOM 697 N N . PRO A 1 89 ? 11.032 -3.357 -6.176 1.00 83.69 89 PRO A N 1
ATOM 698 C CA . PRO A 1 89 ? 10.022 -2.307 -6.224 1.00 83.69 89 PRO A CA 1
ATOM 699 C C . PRO A 1 89 ? 10.666 -0.964 -6.554 1.00 83.69 89 PRO A C 1
ATOM 701 O O . PRO A 1 89 ? 11.649 -0.550 -5.938 1.00 83.69 89 PRO A O 1
ATOM 704 N N . THR A 1 90 ? 10.111 -0.284 -7.548 1.00 83.44 90 THR A N 1
ATOM 705 C CA . THR A 1 90 ? 10.644 0.959 -8.087 1.00 83.44 90 THR A CA 1
ATOM 706 C C . THR A 1 90 ? 9.532 1.992 -8.238 1.00 83.44 90 THR A C 1
ATOM 708 O O . THR A 1 90 ? 8.425 1.677 -8.661 1.00 83.44 90 THR A O 1
ATOM 711 N N . GLY A 1 91 ? 9.837 3.248 -7.901 1.00 79.94 91 GLY A N 1
ATOM 712 C CA . GLY A 1 91 ? 8.953 4.395 -8.144 1.00 79.94 91 GLY A CA 1
ATOM 713 C C . GLY A 1 91 ? 9.189 5.095 -9.487 1.00 79.94 91 GLY A C 1
ATOM 714 O O . GLY A 1 91 ? 8.707 6.206 -9.687 1.00 79.94 91 GLY A O 1
ATOM 715 N N . SER A 1 92 ? 9.982 4.502 -10.385 1.00 81.62 92 SER A N 1
ATOM 716 C CA . SER A 1 92 ? 10.269 5.083 -11.694 1.00 81.62 92 SER A CA 1
ATOM 717 C C . SER A 1 92 ? 9.092 4.836 -12.630 1.00 81.62 92 SER A C 1
ATOM 719 O O . SER A 1 92 ? 8.540 3.738 -12.687 1.00 81.62 92 SER A O 1
ATOM 721 N N . SER A 1 93 ? 8.729 5.853 -13.408 1.00 81.19 93 SER A N 1
ATOM 722 C CA . SER A 1 93 ? 7.674 5.738 -14.422 1.00 81.19 93 SER A CA 1
ATOM 723 C C . SER A 1 93 ? 8.023 4.748 -15.537 1.00 81.19 93 SER A C 1
ATOM 725 O O . SER A 1 93 ? 7.131 4.224 -16.190 1.00 81.19 93 SER A O 1
ATOM 727 N N . SER A 1 94 ? 9.311 4.461 -15.745 1.00 82.81 94 SER A N 1
ATOM 728 C CA . SER A 1 94 ? 9.785 3.461 -16.704 1.00 82.81 94 SER A CA 1
ATOM 729 C C . SER A 1 94 ? 9.616 2.016 -16.220 1.00 82.81 94 SER A C 1
ATOM 731 O O . SER A 1 94 ? 9.877 1.094 -16.992 1.00 82.81 94 SER A O 1
ATOM 733 N N . GLY A 1 95 ? 9.240 1.793 -14.953 1.00 85.50 95 GLY A N 1
ATOM 734 C CA . GLY A 1 95 ? 9.159 0.454 -14.359 1.00 85.50 95 GLY A CA 1
ATOM 735 C C . GLY A 1 95 ? 10.526 -0.233 -14.224 1.00 85.50 95 GLY A C 1
ATOM 736 O O . GLY A 1 95 ? 10.618 -1.463 -14.183 1.00 85.50 95 GLY A O 1
ATOM 737 N N . ARG A 1 96 ? 11.621 0.541 -14.208 1.00 89.38 96 ARG A N 1
ATOM 738 C CA . ARG A 1 96 ? 13.006 0.039 -14.122 1.00 89.38 96 ARG A CA 1
ATOM 739 C C . ARG A 1 96 ? 13.730 0.618 -12.921 1.00 89.38 96 ARG A C 1
ATOM 741 O O . ARG A 1 96 ? 13.767 1.837 -12.770 1.00 89.38 96 ARG A O 1
ATOM 748 N N . CYS A 1 97 ? 14.338 -0.241 -12.104 1.00 89.00 97 CYS A N 1
ATOM 749 C CA . CYS A 1 97 ? 15.154 0.190 -10.972 1.00 89.00 97 CYS A CA 1
ATOM 750 C C . CYS A 1 97 ? 16.408 0.940 -11.427 1.00 89.00 97 CYS A C 1
ATOM 752 O O . CYS A 1 97 ? 16.835 0.822 -12.575 1.00 89.00 97 CYS A O 1
ATOM 754 N N . GLN A 1 98 ? 17.029 1.671 -10.500 1.00 85.75 98 GLN A N 1
ATOM 755 C CA . GLN A 1 98 ? 18.184 2.525 -10.786 1.00 85.75 98 GLN A CA 1
ATOM 756 C C . GLN A 1 98 ? 19.343 1.774 -11.462 1.00 85.75 98 GLN A C 1
ATOM 758 O O . GLN A 1 98 ? 20.007 2.329 -12.326 1.00 85.75 98 GLN A O 1
ATOM 763 N N . SER A 1 99 ? 19.552 0.494 -11.137 1.00 87.44 99 SER A N 1
ATOM 764 C CA . SER A 1 99 ? 20.587 -0.327 -11.782 1.00 87.44 99 SER A CA 1
ATOM 765 C C . SER A 1 99 ? 20.277 -0.688 -13.240 1.00 87.44 99 SER A C 1
ATOM 767 O O . SER A 1 99 ? 21.192 -0.902 -14.022 1.00 87.44 99 SER A O 1
ATOM 769 N N . HIS A 1 100 ? 18.999 -0.764 -13.623 1.00 89.12 100 HIS A N 1
ATOM 770 C CA . HIS A 1 100 ? 18.562 -1.202 -14.956 1.00 89.12 100 HIS A CA 1
ATOM 771 C C . HIS A 1 100 ? 18.037 -0.059 -15.828 1.00 89.12 100 HIS A C 1
ATOM 773 O O . HIS A 1 100 ? 17.676 -0.277 -16.985 1.00 89.12 100 HIS A O 1
ATOM 779 N N . ILE A 1 101 ? 17.956 1.162 -15.294 1.00 90.38 101 ILE A N 1
ATOM 780 C CA . ILE A 1 101 ? 17.450 2.306 -16.052 1.00 90.38 101 ILE A CA 1
ATOM 781 C C . ILE A 1 101 ? 18.442 2.753 -17.136 1.00 90.38 101 ILE A C 1
ATOM 783 O O . ILE A 1 101 ? 18.014 3.133 -18.223 1.00 90.38 101 ILE A O 1
ATOM 787 N N . GLY A 1 102 ? 19.751 2.636 -16.882 1.00 90.94 102 GLY A N 1
ATOM 788 C CA . GLY A 1 102 ? 20.797 2.985 -17.848 1.00 90.94 102 GLY A CA 1
ATOM 789 C C . GLY A 1 102 ? 20.750 2.108 -19.100 1.00 90.94 102 GLY A C 1
ATOM 790 O O . GLY A 1 102 ? 20.565 2.616 -20.206 1.00 90.94 102 GLY A O 1
ATOM 791 N N . SER A 1 103 ? 20.805 0.784 -18.917 1.00 90.31 103 SER A N 1
ATOM 792 C CA . SER A 1 103 ? 20.720 -0.175 -20.027 1.00 90.31 103 SER A CA 1
ATOM 793 C C . SER A 1 103 ? 19.384 -0.096 -20.769 1.00 90.31 103 SER A C 1
ATOM 795 O O . SER A 1 103 ? 19.336 -0.279 -21.982 1.00 90.31 103 SER A O 1
ATOM 797 N N . TYR A 1 104 ? 18.289 0.249 -20.080 1.00 91.62 104 TYR A N 1
ATOM 798 C CA . TYR A 1 104 ? 17.000 0.489 -20.729 1.00 91.62 104 TYR A CA 1
ATOM 799 C C . TYR A 1 104 ? 17.059 1.630 -21.754 1.00 91.62 104 TYR A C 1
ATOM 801 O O . TYR A 1 104 ? 16.581 1.458 -22.876 1.00 91.62 104 TYR A O 1
ATOM 809 N N . TYR A 1 105 ? 17.643 2.779 -21.402 1.00 91.25 105 TYR A N 1
ATOM 810 C CA . TYR A 1 105 ? 17.732 3.909 -22.331 1.00 91.25 105 TYR A CA 1
ATOM 811 C C . TYR A 1 105 ? 18.696 3.644 -23.487 1.00 91.25 105 TYR A C 1
ATOM 813 O O . TYR A 1 105 ? 18.377 4.018 -24.616 1.00 91.25 105 TYR A O 1
ATOM 821 N N . GLN A 1 106 ? 19.806 2.949 -23.232 1.00 93.50 106 GLN A N 1
ATOM 822 C CA . GLN A 1 106 ? 20.737 2.512 -24.277 1.00 93.50 106 GLN A CA 1
ATOM 823 C C . GLN A 1 106 ? 20.043 1.582 -25.280 1.00 93.50 106 GLN A C 1
ATOM 825 O O . GLN A 1 106 ? 19.964 1.903 -26.463 1.00 93.50 106 GLN A O 1
ATOM 830 N N . ASN A 1 107 ? 19.403 0.511 -24.800 1.00 93.12 107 ASN A N 1
ATOM 831 C CA . ASN A 1 107 ? 18.665 -0.419 -25.659 1.00 93.12 107 ASN A CA 1
ATOM 832 C C . ASN A 1 107 ? 17.533 0.276 -26.428 1.00 93.12 107 ASN A C 1
ATOM 834 O O . ASN A 1 107 ? 17.289 -0.013 -27.598 1.00 93.12 107 ASN A O 1
ATOM 838 N N . ARG A 1 108 ? 16.828 1.221 -25.793 1.00 93.62 108 ARG A N 1
ATOM 839 C CA . ARG A 1 108 ? 15.779 2.007 -26.458 1.00 93.62 108 ARG A CA 1
ATOM 840 C C . ARG A 1 108 ? 16.347 2.877 -27.580 1.00 93.62 108 ARG A C 1
ATOM 842 O O . ARG A 1 108 ? 15.695 3.015 -28.613 1.00 93.62 108 ARG A O 1
ATOM 849 N N . TYR A 1 109 ? 17.517 3.474 -27.374 1.00 95.25 109 TYR A N 1
ATOM 850 C CA . TYR A 1 109 ? 18.205 4.263 -28.391 1.00 95.25 109 TYR A CA 1
ATOM 851 C C . TYR A 1 109 ? 18.636 3.383 -29.569 1.00 95.25 109 TYR A C 1
ATOM 853 O O . TYR A 1 109 ? 18.249 3.662 -30.702 1.00 95.25 109 TYR A O 1
ATOM 861 N N . GLU A 1 110 ? 19.321 2.271 -29.306 1.00 96.31 110 GLU A N 1
ATOM 862 C CA . GLU A 1 110 ? 19.755 1.338 -30.352 1.00 96.31 110 GLU A CA 1
ATOM 863 C C . GLU A 1 110 ? 18.583 0.778 -31.161 1.00 96.31 110 GLU A C 1
ATOM 865 O O . GLU A 1 110 ? 18.628 0.761 -32.391 1.00 96.31 110 GLU A O 1
ATOM 870 N N . ASN A 1 111 ? 17.493 0.382 -30.497 1.00 95.62 111 ASN A N 1
ATOM 871 C CA . ASN A 1 111 ? 16.299 -0.114 -31.179 1.00 95.62 111 ASN A CA 1
ATOM 872 C C . ASN A 1 111 ? 15.681 0.941 -32.102 1.00 95.62 111 ASN A C 1
ATOM 874 O O . ASN A 1 111 ? 15.249 0.606 -33.203 1.00 95.62 111 ASN A O 1
ATOM 878 N N . ARG A 1 112 ? 15.686 2.220 -31.702 1.00 96.06 112 ARG A N 1
ATOM 879 C CA . ARG A 1 112 ? 15.240 3.319 -32.572 1.00 96.06 112 ARG A CA 1
ATOM 880 C C . ARG A 1 112 ? 16.157 3.502 -33.777 1.00 96.06 112 ARG A C 1
ATOM 882 O O . ARG A 1 112 ? 15.649 3.744 -34.867 1.00 96.06 112 ARG A O 1
ATOM 889 N N . LEU A 1 113 ? 17.476 3.374 -33.611 1.00 96.56 113 LEU A N 1
ATOM 890 C CA . LEU A 1 113 ? 18.402 3.413 -34.749 1.00 96.56 113 LEU A CA 1
ATOM 891 C C . LEU A 1 113 ? 18.143 2.254 -35.707 1.00 96.56 113 LEU A C 1
ATOM 893 O O . LEU A 1 113 ? 18.005 2.485 -36.902 1.00 96.56 113 LEU A O 1
ATOM 897 N N . ARG A 1 114 ? 18.005 1.028 -35.191 1.00 95.81 114 ARG A N 1
ATOM 898 C CA . ARG A 1 114 ? 17.704 -0.153 -36.013 1.00 95.81 114 ARG A CA 1
ATOM 899 C C . ARG A 1 114 ? 16.386 -0.003 -36.770 1.00 95.81 114 ARG A C 1
ATOM 901 O O . ARG A 1 114 ? 16.330 -0.361 -37.937 1.00 95.81 114 ARG A O 1
ATOM 908 N N . GLN A 1 115 ? 15.347 0.541 -36.135 1.00 96.19 115 GLN A N 1
ATOM 909 C CA . GLN A 1 115 ? 14.064 0.815 -36.795 1.00 96.19 115 GLN A CA 1
ATOM 910 C C . GLN A 1 115 ? 14.195 1.854 -37.910 1.00 96.19 115 GLN A C 1
ATOM 912 O O . GLN A 1 115 ? 13.638 1.652 -38.980 1.00 96.19 115 GLN A O 1
ATOM 917 N N . ARG A 1 116 ? 14.953 2.935 -37.684 1.00 95.75 116 ARG A N 1
ATOM 918 C CA . ARG A 1 116 ? 15.218 3.944 -38.722 1.00 95.75 116 ARG A CA 1
ATOM 919 C C . ARG A 1 116 ? 15.996 3.367 -39.894 1.00 95.75 116 ARG A C 1
ATOM 921 O O . ARG A 1 116 ? 15.652 3.648 -41.025 1.00 95.75 116 ARG A O 1
ATOM 928 N N . ILE A 1 117 ? 17.019 2.564 -39.608 1.00 95.88 117 ILE A N 1
ATOM 929 C CA . ILE A 1 117 ? 17.801 1.861 -40.626 1.00 95.88 117 ILE A CA 1
ATOM 930 C C . ILE A 1 117 ? 16.877 0.952 -41.437 1.00 95.88 117 ILE A C 1
ATOM 932 O O . ILE A 1 117 ? 16.835 1.091 -42.648 1.00 95.88 117 ILE A O 1
ATOM 936 N N . ARG A 1 118 ? 16.077 0.092 -40.791 1.00 95.38 118 ARG A N 1
ATOM 937 C CA . ARG A 1 118 ? 15.111 -0.771 -41.494 1.00 95.38 118 ARG A CA 1
ATOM 938 C C . ARG A 1 118 ? 14.167 0.028 -42.387 1.00 95.38 118 ARG A C 1
ATOM 940 O O . ARG A 1 118 ? 14.091 -0.270 -43.559 1.00 95.38 118 ARG A O 1
ATOM 947 N N . ALA A 1 119 ? 13.586 1.115 -41.885 1.00 93.06 119 ALA A N 1
ATOM 948 C CA . ALA A 1 119 ? 12.695 1.977 -42.665 1.00 93.06 119 ALA A CA 1
ATOM 949 C C . ALA A 1 119 ? 13.360 2.716 -43.849 1.00 93.06 119 ALA A C 1
ATOM 951 O O . ALA A 1 119 ? 12.657 3.362 -44.614 1.00 93.06 119 ALA A O 1
ATOM 952 N N . ILE A 1 120 ? 14.694 2.703 -43.959 1.00 93.81 120 ILE A N 1
ATOM 953 C CA . ILE A 1 120 ? 15.428 3.225 -45.125 1.00 93.81 120 ILE A CA 1
ATOM 954 C C . ILE A 1 120 ? 15.672 2.116 -46.159 1.00 93.81 120 ILE A C 1
ATOM 956 O O . ILE A 1 120 ? 15.790 2.411 -47.344 1.00 93.81 120 ILE A O 1
ATOM 960 N N . TYR A 1 121 ? 15.822 0.869 -45.700 1.00 87.75 121 TYR A N 1
ATOM 961 C CA . TYR A 1 121 ? 16.165 -0.286 -46.535 1.00 87.75 121 TYR A CA 1
ATOM 962 C C . TYR A 1 121 ? 14.954 -1.157 -46.920 1.00 87.75 121 TYR A C 1
ATOM 964 O O . TYR A 1 121 ? 15.101 -1.993 -47.809 1.00 87.75 121 TYR A O 1
ATOM 972 N N . ASP A 1 122 ? 13.811 -0.974 -46.256 1.00 71.56 122 ASP A N 1
ATOM 973 C CA . ASP A 1 122 ? 12.478 -1.454 -46.654 1.00 71.56 122 ASP A CA 1
ATOM 974 C C . ASP A 1 122 ? 11.825 -0.458 -47.629 1.00 71.56 122 ASP A C 1
ATOM 976 O O . ASP A 1 122 ? 11.196 -0.918 -48.610 1.00 71.56 122 ASP A O 1
#

Secondary structure (DSSP, 8-state):
-HHHHHHHHHHHHHHHHHHHHHHHHHHHHHHHHHHHHHHHHHHHHS-SEE--PBPTTS-B---EESSTT--TTTTTSPP-EE-TTT--EE--TTS--HHHHHHHHHHHHHHHHHHHHHHHH-

Foldseek 3Di:
DVVVVVVVVVVVVVVVVVVVVVVVVVVVVVVVVVVVVVVVVVVLVQAPDFAQAADQVRDGPRHRDVDNCGHPVPSPPDHWFQAPPHGGTHPDPVSHDPVCVVVVVVVVVVVVVVVVVVVVVD